Protein AF-A0A7S0VUU9-F1 (afdb_monomer_lite)

Foldseek 3Di:
DPDPVQVCCVVVVPFWDADLVPRWIAGPPVGDTDDDPVCVVVSCLSFPADDPVRLVCLVVDFDWAADPVRDIDTQLPDDDDDPDPCVVVSVVLSVQCVPSVSLSCLNHCVNCVPPPDPCSVVSSRVSSNSRPRD

Sequence (134 aa):
RGSAAYFYSLENHHMVFMKLETGRVYCIPDNYEVTDSSLADIKHNLNPTFKEEEVENLDLKVKYSRGIDGTEYIPGTVGLNNLKDTGYINVVVQALTCVADFRDFFILPENYSHFKSPLVQRFGELVRKMWNPT

Structure (mmCIF, N/CA/C/O backbone):
data_AF-A0A7S0VUU9-F1
#
_entry.id   AF-A0A7S0VUU9-F1
#
loop_
_atom_site.group_PDB
_atom_site.id
_atom_site.type_symbol
_atom_site.label_atom_id
_atom_site.label_alt_id
_atom_site.label_comp_id
_atom_site.label_asym_id
_atom_site.label_entity_id
_atom_site.label_seq_id
_atom_site.pdbx_PDB_ins_code
_atom_site.Cartn_x
_atom_site.Cartn_y
_atom_site.Cartn_z
_atom_site.occupancy
_atom_site.B_iso_or_equiv
_atom_site.auth_seq_id
_atom_site.auth_comp_id
_atom_site.auth_asym_id
_atom_site.auth_atom_id
_atom_site.pdbx_PDB_model_num
ATOM 1 N N . ARG A 1 1 ? 20.654 -5.587 -16.512 1.00 64.12 1 ARG A N 1
ATOM 2 C CA . ARG A 1 1 ? 20.701 -5.548 -17.996 1.00 64.12 1 ARG A CA 1
ATOM 3 C C . ARG A 1 1 ? 20.049 -6.821 -18.522 1.00 64.12 1 ARG A C 1
ATOM 5 O O . ARG A 1 1 ? 20.342 -7.870 -17.965 1.00 64.12 1 ARG A O 1
ATOM 12 N N . GLY A 1 2 ? 19.136 -6.720 -19.495 1.00 85.62 2 GLY A N 1
ATOM 13 C CA . GLY A 1 2 ? 18.393 -7.870 -20.044 1.00 85.62 2 GLY A CA 1
ATOM 14 C C . GLY A 1 2 ? 17.077 -8.233 -19.336 1.00 85.62 2 GLY A C 1
ATOM 15 O O . GLY A 1 2 ? 16.541 -9.308 -19.575 1.00 85.62 2 GLY A O 1
ATOM 16 N N . SER A 1 3 ? 16.552 -7.376 -18.453 1.00 91.56 3 SER A N 1
ATOM 17 C CA . SER A 1 3 ? 15.208 -7.556 -17.883 1.00 91.56 3 SER A CA 1
ATOM 18 C C . SER A 1 3 ? 14.128 -7.043 -18.842 1.00 91.56 3 SER A C 1
ATOM 20 O O . SER A 1 3 ? 14.411 -6.219 -19.710 1.00 91.56 3 SER A O 1
ATOM 22 N N . ALA A 1 4 ? 12.873 -7.454 -18.637 1.00 94.50 4 ALA A N 1
ATOM 23 C CA . ALA A 1 4 ? 11.739 -6.934 -19.407 1.00 94.50 4 ALA A CA 1
ATOM 24 C C . ALA A 1 4 ? 11.635 -5.397 -19.327 1.00 94.50 4 ALA A C 1
ATOM 26 O O . ALA A 1 4 ? 11.451 -4.745 -20.347 1.00 94.50 4 ALA A O 1
ATOM 27 N N . ALA A 1 5 ? 11.856 -4.811 -18.143 1.00 94.44 5 ALA A N 1
ATOM 28 C CA . ALA A 1 5 ? 11.873 -3.356 -17.962 1.00 94.44 5 ALA A CA 1
ATOM 29 C C . ALA A 1 5 ? 12.987 -2.663 -18.772 1.00 94.44 5 ALA A C 1
ATOM 31 O O . ALA A 1 5 ? 12.784 -1.567 -19.280 1.00 94.44 5 ALA A O 1
ATOM 32 N N . TYR A 1 6 ? 14.146 -3.313 -18.929 1.00 95.62 6 TYR A N 1
ATOM 33 C CA . TYR A 1 6 ? 15.262 -2.790 -19.722 1.00 95.62 6 TYR A CA 1
ATOM 34 C C . TYR A 1 6 ? 14.958 -2.783 -21.224 1.00 95.62 6 TYR A C 1
ATOM 36 O O . TYR A 1 6 ? 15.257 -1.809 -21.904 1.00 95.62 6 TYR A O 1
ATOM 44 N N . PHE A 1 7 ? 14.360 -3.851 -21.755 1.00 95.81 7 PHE A N 1
ATOM 45 C CA . PHE A 1 7 ? 13.942 -3.862 -23.161 1.00 95.81 7 PHE A CA 1
ATOM 46 C C . PHE A 1 7 ? 12.797 -2.875 -23.405 1.00 95.81 7 PHE A C 1
ATOM 48 O O . PHE A 1 7 ? 12.871 -2.071 -24.330 1.00 95.81 7 PHE A O 1
ATOM 55 N N . TYR A 1 8 ? 11.813 -2.837 -22.503 1.00 95.62 8 TYR A N 1
ATOM 56 C CA . TYR A 1 8 ? 10.704 -1.889 -22.571 1.00 95.62 8 TYR A CA 1
ATOM 57 C C . TYR A 1 8 ? 11.180 -0.429 -22.586 1.00 95.62 8 TYR A C 1
ATOM 59 O O . TYR A 1 8 ? 10.645 0.371 -23.352 1.00 95.62 8 TYR A O 1
ATOM 67 N N . SER A 1 9 ? 12.200 -0.079 -21.789 1.00 96.06 9 SER A N 1
ATOM 68 C CA . SER A 1 9 ? 12.748 1.283 -21.763 1.00 96.06 9 SER A CA 1
ATOM 69 C C . SER A 1 9 ? 13.414 1.680 -23.081 1.00 96.06 9 SER A C 1
ATOM 71 O O . SER A 1 9 ? 13.313 2.833 -23.492 1.00 96.06 9 SER A O 1
ATOM 73 N N . LEU A 1 10 ? 14.089 0.734 -23.745 1.00 94.69 10 LEU A N 1
ATOM 74 C CA . LEU A 1 10 ? 14.722 0.958 -25.047 1.00 94.69 10 LEU A CA 1
ATOM 75 C C . LEU A 1 10 ? 13.689 1.110 -26.168 1.00 94.69 10 LEU A C 1
ATOM 77 O O . LEU A 1 10 ? 13.873 1.946 -27.045 1.00 94.69 10 LEU A O 1
ATOM 81 N N . GLU A 1 11 ? 12.616 0.322 -26.127 1.00 96.38 11 GLU A N 1
ATOM 82 C CA . GLU A 1 11 ? 11.578 0.304 -27.164 1.00 96.38 11 GLU A CA 1
ATOM 83 C C . GLU A 1 11 ? 10.586 1.468 -27.045 1.00 96.38 11 GLU A C 1
ATOM 85 O O . GLU A 1 11 ? 10.181 2.036 -28.053 1.00 96.38 11 GLU A O 1
ATOM 90 N N . ASN A 1 12 ? 10.188 1.825 -25.819 1.00 96.25 12 ASN A N 1
ATOM 91 C CA . ASN A 1 12 ? 9.091 2.769 -25.567 1.00 96.25 12 ASN A CA 1
ATOM 92 C C . ASN A 1 12 ? 9.568 4.123 -25.033 1.00 96.25 12 ASN A C 1
ATOM 94 O O . ASN A 1 12 ? 8.750 4.994 -24.753 1.00 96.25 12 ASN A O 1
ATOM 98 N N . HIS A 1 13 ? 10.877 4.302 -24.834 1.00 94.56 13 HIS A N 1
ATOM 99 C CA . HIS A 1 13 ? 11.464 5.517 -24.255 1.00 94.56 13 HIS A CA 1
ATOM 100 C C . HIS A 1 13 ? 10.885 5.911 -22.881 1.00 94.56 13 HIS A C 1
ATOM 102 O O . HIS A 1 13 ? 10.977 7.062 -22.459 1.00 94.56 13 HIS A O 1
ATOM 108 N N . HIS A 1 14 ? 10.319 4.952 -22.145 1.00 96.31 14 HIS A N 1
ATOM 109 C CA . HIS A 1 14 ? 9.934 5.124 -20.747 1.00 96.31 14 HIS A CA 1
ATOM 110 C C . HIS A 1 14 ? 11.135 4.765 -19.879 1.00 96.31 14 HIS A C 1
ATOM 112 O O . HIS A 1 14 ? 11.515 3.599 -19.820 1.00 96.31 14 HIS A O 1
ATOM 118 N N . MET A 1 15 ? 11.753 5.758 -19.242 1.00 95.56 15 MET A N 1
ATOM 119 C CA . MET A 1 15 ? 13.078 5.580 -18.634 1.00 95.56 15 MET A CA 1
ATOM 120 C C . MET A 1 15 ? 13.062 5.481 -17.107 1.00 95.56 15 MET A C 1
ATOM 122 O O . MET A 1 15 ? 14.036 5.028 -16.521 1.00 95.56 15 MET A O 1
ATOM 126 N N . VAL A 1 16 ? 11.976 5.872 -16.440 1.00 96.31 16 VAL A N 1
ATOM 127 C CA . VAL A 1 16 ? 11.902 5.911 -14.972 1.00 96.31 16 VAL A CA 1
ATOM 128 C C . VAL A 1 16 ? 11.021 4.775 -14.466 1.00 96.31 16 VAL A C 1
ATOM 130 O O . VAL A 1 16 ? 9.849 4.686 -14.822 1.00 96.31 16 VAL A O 1
ATOM 133 N N . PHE A 1 17 ? 11.578 3.912 -13.616 1.00 96.81 17 PHE A N 1
ATOM 134 C CA . PHE A 1 17 ? 10.890 2.740 -13.074 1.00 96.81 17 PHE A CA 1
ATOM 135 C C . PHE A 1 17 ? 10.998 2.694 -11.559 1.00 96.81 17 PHE A C 1
ATOM 137 O O . PHE A 1 17 ? 12.051 2.982 -10.998 1.00 96.81 17 PHE A O 1
ATOM 144 N N . MET A 1 18 ? 9.935 2.251 -10.891 1.00 96.38 18 MET A N 1
ATOM 145 C CA . MET A 1 18 ? 9.942 1.995 -9.454 1.00 96.38 18 MET A CA 1
ATOM 146 C C . MET A 1 18 ? 10.023 0.492 -9.183 1.00 96.38 18 MET A C 1
ATOM 148 O O . MET A 1 18 ? 9.219 -0.290 -9.687 1.00 96.38 18 MET A O 1
ATOM 152 N N . LYS A 1 19 ? 10.984 0.085 -8.355 1.00 95.19 19 LYS A N 1
ATOM 153 C CA . LYS A 1 19 ? 11.074 -1.276 -7.830 1.00 95.19 19 LYS A CA 1
ATOM 154 C C . LYS A 1 19 ? 10.015 -1.463 -6.746 1.00 95.19 19 LYS A C 1
ATOM 156 O O . LYS A 1 19 ? 10.132 -0.873 -5.674 1.00 95.19 19 LYS A O 1
ATOM 161 N N . LEU A 1 20 ? 9.003 -2.283 -7.020 1.00 94.38 20 LEU A N 1
ATOM 162 C CA . LEU A 1 20 ? 7.807 -2.404 -6.180 1.00 94.38 20 LEU A CA 1
ATOM 163 C C . LEU A 1 20 ? 8.094 -2.951 -4.776 1.00 94.38 20 LEU A C 1
ATOM 165 O O . LEU A 1 20 ? 7.402 -2.583 -3.836 1.00 94.38 20 LEU A O 1
ATOM 169 N N . GLU A 1 21 ? 9.122 -3.786 -4.604 1.00 91.69 21 GLU A N 1
ATOM 170 C CA . GLU A 1 21 ? 9.451 -4.346 -3.287 1.00 91.69 21 GLU A CA 1
ATOM 171 C C . GLU A 1 21 ? 10.097 -3.320 -2.352 1.00 91.69 21 GLU A C 1
ATOM 173 O O . GLU A 1 21 ? 9.997 -3.447 -1.137 1.00 91.69 21 GLU A O 1
ATOM 178 N N . THR A 1 22 ? 10.806 -2.330 -2.902 1.00 93.12 22 THR A N 1
ATOM 179 C CA . THR A 1 22 ? 11.604 -1.384 -2.103 1.00 93.12 22 THR A CA 1
ATOM 180 C C . THR A 1 22 ? 11.172 0.070 -2.260 1.00 93.12 22 THR A C 1
ATOM 182 O O . THR A 1 22 ? 11.739 0.931 -1.596 1.00 93.12 22 THR A O 1
ATOM 185 N N . GLY A 1 23 ? 10.267 0.379 -3.194 1.00 94.69 23 GLY A N 1
ATOM 186 C CA . GLY A 1 23 ? 9.893 1.747 -3.573 1.00 94.69 23 GLY A CA 1
ATOM 187 C C . GLY A 1 23 ? 11.041 2.581 -4.160 1.00 94.69 23 GLY A C 1
ATOM 188 O O . GLY A 1 23 ? 10.922 3.798 -4.295 1.00 94.69 23 GLY A O 1
ATOM 189 N N . ARG A 1 24 ? 12.179 1.957 -4.496 1.00 96.00 24 ARG A N 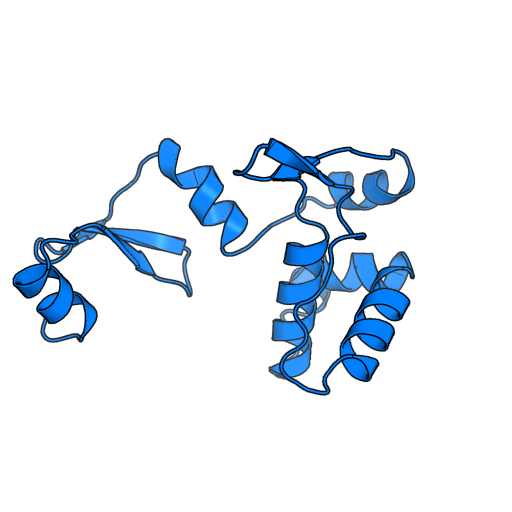1
ATOM 190 C CA . ARG A 1 24 ? 13.346 2.665 -5.048 1.00 96.00 24 ARG A CA 1
ATOM 191 C C . ARG A 1 24 ? 13.131 2.919 -6.526 1.00 96.00 24 ARG A C 1
ATOM 193 O O . ARG A 1 24 ? 12.640 2.041 -7.234 1.00 96.00 24 ARG A O 1
ATOM 200 N N . VAL A 1 25 ? 13.499 4.108 -6.979 1.00 97.50 25 VAL A N 1
ATOM 201 C CA . VAL A 1 25 ? 13.268 4.542 -8.355 1.00 97.50 25 VAL A CA 1
ATOM 202 C C . VAL A 1 25 ? 14.584 4.510 -9.108 1.00 97.50 25 VAL A C 1
ATOM 204 O O . VAL A 1 25 ? 15.609 4.923 -8.581 1.00 97.50 25 VAL A O 1
ATOM 207 N N . TYR A 1 26 ? 14.564 3.996 -10.329 1.00 96.81 26 TYR A N 1
ATOM 208 C CA . TYR A 1 26 ? 15.739 3.819 -11.164 1.00 96.81 26 TYR A CA 1
ATOM 209 C C . TYR A 1 26 ? 15.492 4.399 -12.548 1.00 96.81 26 TYR A C 1
ATOM 211 O O . TYR A 1 26 ? 14.420 4.208 -13.124 1.00 96.81 26 TYR A O 1
ATOM 219 N N . CYS A 1 27 ? 16.514 5.055 -13.089 1.00 96.81 27 CYS A N 1
ATOM 220 C CA . CYS A 1 27 ? 16.575 5.367 -14.505 1.00 96.81 27 CYS A CA 1
ATOM 221 C C . CYS A 1 27 ? 17.156 4.157 -15.251 1.00 96.81 27 CYS A C 1
ATOM 223 O O . CYS A 1 27 ? 18.232 3.663 -14.910 1.00 96.81 27 CYS A O 1
ATOM 225 N N . ILE A 1 28 ? 16.435 3.644 -16.241 1.00 95.44 28 ILE A N 1
ATOM 226 C CA . ILE A 1 28 ? 16.789 2.494 -17.079 1.00 95.44 28 ILE A CA 1
ATOM 227 C C . ILE A 1 28 ? 16.680 2.976 -18.538 1.00 95.44 28 ILE A C 1
ATOM 229 O O . ILE A 1 28 ? 15.674 3.596 -18.873 1.00 95.44 28 ILE A O 1
ATOM 233 N N . PRO A 1 29 ? 17.679 2.745 -19.416 1.00 93.75 29 PRO A N 1
ATOM 234 C CA . PRO A 1 29 ? 18.768 1.764 -19.328 1.00 93.75 29 PRO A CA 1
ATOM 235 C C . PRO A 1 29 ? 20.032 2.218 -18.580 1.00 93.75 29 PRO A C 1
ATOM 237 O O . PRO A 1 29 ? 20.913 1.382 -18.356 1.00 93.75 29 PRO A O 1
ATOM 240 N N . ASP A 1 30 ? 20.113 3.488 -18.179 1.00 93.81 30 ASP A N 1
ATOM 241 C CA . ASP A 1 30 ? 21.325 4.108 -17.614 1.00 93.81 30 ASP A CA 1
ATOM 242 C C . ASP A 1 30 ? 21.739 3.531 -16.251 1.00 93.81 30 ASP A C 1
ATOM 244 O O . ASP A 1 30 ? 22.902 3.602 -15.859 1.00 93.81 30 ASP A O 1
ATOM 248 N N . ASN A 1 31 ? 20.806 2.861 -15.571 1.00 92.44 31 ASN A N 1
ATOM 249 C CA . ASN A 1 31 ? 21.022 2.037 -14.388 1.00 92.44 31 ASN A CA 1
ATOM 250 C C . ASN A 1 31 ? 21.578 2.819 -13.183 1.00 92.44 31 ASN A C 1
ATOM 252 O O . ASN A 1 31 ? 22.499 2.354 -12.507 1.00 92.44 31 ASN A O 1
ATOM 256 N N . TYR A 1 32 ? 20.981 3.979 -12.893 1.00 95.62 32 TYR A N 1
ATOM 257 C CA . TYR A 1 32 ? 21.235 4.754 -11.674 1.00 95.62 32 TYR A CA 1
ATOM 258 C C . TYR A 1 32 ? 19.955 4.960 -10.854 1.00 95.62 32 TYR A C 1
ATOM 260 O O . TYR A 1 32 ? 18.847 4.948 -11.393 1.00 95.62 32 TYR A O 1
ATOM 268 N N . GLU A 1 33 ? 20.105 5.112 -9.537 1.00 97.19 33 GLU A N 1
ATOM 269 C CA . GLU A 1 33 ? 18.994 5.382 -8.617 1.00 97.19 33 GLU A CA 1
ATOM 270 C C . GLU A 1 33 ? 18.607 6.866 -8.666 1.00 97.19 33 GLU A C 1
ATOM 272 O O . GLU A 1 33 ? 19.468 7.744 -8.623 1.00 97.19 33 GLU A O 1
ATOM 277 N N . VAL A 1 34 ? 17.307 7.140 -8.760 1.00 97.06 34 VAL A N 1
ATOM 278 C CA . VAL A 1 34 ? 16.733 8.486 -8.735 1.00 97.06 34 VAL A CA 1
ATOM 279 C C . VAL A 1 34 ? 16.254 8.783 -7.318 1.00 97.06 34 VAL A C 1
ATOM 281 O O . VAL A 1 34 ? 15.303 8.173 -6.819 1.00 97.06 34 VAL A O 1
ATOM 284 N N . THR A 1 35 ? 16.899 9.758 -6.686 1.00 95.62 35 THR A N 1
ATOM 285 C CA . THR A 1 35 ? 16.534 10.244 -5.355 1.00 95.62 35 THR A CA 1
ATOM 286 C C . THR A 1 35 ? 15.961 11.645 -5.485 1.00 95.62 35 THR A C 1
ATOM 288 O O . THR A 1 35 ? 16.707 12.607 -5.628 1.00 95.62 35 THR A O 1
ATOM 291 N N . ASP A 1 36 ? 14.635 11.747 -5.440 1.00 94.62 36 ASP A N 1
ATOM 292 C CA . ASP A 1 36 ? 13.910 13.012 -5.554 1.00 94.62 36 ASP A CA 1
ATOM 293 C C . ASP A 1 36 ? 12.715 13.026 -4.586 1.00 94.62 36 ASP A C 1
ATOM 295 O O . ASP A 1 36 ? 12.058 11.995 -4.385 1.00 94.62 36 ASP A O 1
ATOM 299 N N . SER A 1 37 ? 12.463 14.174 -3.952 1.00 94.50 37 SER A N 1
ATOM 300 C CA . SER A 1 37 ? 11.356 14.365 -3.008 1.00 94.50 37 SER A CA 1
ATOM 301 C C . SER A 1 37 ? 9.997 14.436 -3.701 1.00 94.50 37 SER A C 1
ATOM 303 O O . SER A 1 37 ? 8.997 14.067 -3.092 1.00 94.50 37 SER A O 1
ATOM 305 N N . SER A 1 38 ? 9.952 14.823 -4.977 1.00 94.12 38 SER A N 1
ATOM 306 C CA . SER A 1 38 ? 8.731 14.823 -5.794 1.00 94.12 38 SER A CA 1
ATOM 307 C C . SER A 1 38 ? 8.158 13.427 -6.043 1.00 94.12 38 SER A C 1
ATOM 309 O O . SER A 1 38 ? 7.025 13.314 -6.479 1.00 94.12 38 SER A O 1
ATOM 311 N N . LEU A 1 39 ? 8.921 12.366 -5.757 1.00 94.75 39 LEU A N 1
ATOM 312 C CA . LEU A 1 39 ? 8.480 10.971 -5.873 1.00 94.75 39 LEU A CA 1
ATOM 313 C C . LEU A 1 39 ? 7.923 10.417 -4.551 1.00 94.75 39 LEU A C 1
ATOM 315 O O . LEU A 1 39 ? 7.613 9.225 -4.467 1.00 94.75 39 LEU A O 1
ATOM 319 N N . ALA A 1 40 ? 7.894 11.225 -3.486 1.00 93.12 40 ALA A N 1
ATOM 320 C CA . ALA A 1 40 ? 7.516 10.774 -2.149 1.00 93.12 40 ALA A CA 1
ATOM 321 C C . ALA A 1 40 ? 6.050 10.324 -2.073 1.00 93.12 40 ALA A C 1
ATOM 323 O O . ALA A 1 40 ? 5.762 9.315 -1.435 1.00 93.12 40 ALA A O 1
ATOM 324 N N . ASP A 1 41 ? 5.152 11.019 -2.763 1.00 92.00 41 ASP A N 1
ATOM 325 C CA . ASP A 1 41 ? 3.731 10.685 -2.882 1.00 92.00 41 ASP A CA 1
ATOM 326 C C . ASP A 1 41 ? 3.514 9.351 -3.616 1.00 92.00 41 ASP A C 1
ATOM 328 O O . ASP A 1 41 ? 2.790 8.489 -3.126 1.00 92.00 41 ASP A O 1
ATOM 332 N N . ILE A 1 42 ? 4.217 9.110 -4.727 1.00 93.62 42 ILE A N 1
ATOM 333 C CA . ILE A 1 42 ? 4.156 7.843 -5.473 1.00 93.62 42 ILE A CA 1
ATOM 334 C C . ILE A 1 42 ? 4.665 6.687 -4.600 1.00 93.62 42 ILE A C 1
ATOM 336 O O . ILE A 1 42 ? 4.065 5.611 -4.571 1.00 93.62 42 ILE A O 1
ATOM 340 N N . LYS A 1 43 ? 5.759 6.903 -3.856 1.00 94.19 43 LYS A N 1
ATOM 341 C CA . LYS A 1 43 ? 6.306 5.909 -2.917 1.00 94.19 43 LYS A CA 1
ATOM 342 C C . LYS A 1 43 ? 5.331 5.609 -1.782 1.00 94.19 43 LYS A C 1
ATOM 344 O O . LYS A 1 43 ? 5.152 4.443 -1.434 1.00 94.19 43 LYS A O 1
ATOM 349 N N . HIS A 1 44 ? 4.699 6.642 -1.231 1.00 93.75 44 HIS A N 1
ATOM 350 C CA . HIS A 1 44 ? 3.696 6.490 -0.185 1.00 93.75 44 HIS A CA 1
ATOM 351 C C . HIS A 1 44 ? 2.461 5.748 -0.709 1.00 93.75 44 HIS A C 1
ATOM 353 O O . HIS A 1 44 ? 2.022 4.794 -0.084 1.00 93.75 44 HIS A O 1
ATOM 359 N N . ASN A 1 45 ? 1.977 6.072 -1.909 1.00 93.69 45 ASN A N 1
ATOM 360 C CA . ASN A 1 45 ? 0.851 5.376 -2.539 1.00 93.69 45 ASN A CA 1
ATOM 361 C C . ASN A 1 45 ? 1.150 3.907 -2.872 1.00 93.69 45 ASN A C 1
ATOM 363 O O . ASN A 1 45 ? 0.257 3.057 -2.813 1.00 93.69 45 ASN A O 1
ATOM 367 N N . LEU A 1 46 ? 2.404 3.573 -3.197 1.00 94.88 46 LEU A N 1
ATOM 368 C CA . LEU A 1 46 ? 2.820 2.184 -3.389 1.00 94.88 46 LEU A CA 1
ATOM 369 C C . LEU A 1 46 ? 2.676 1.373 -2.092 1.00 94.88 46 LEU A C 1
ATOM 371 O O . LEU A 1 46 ? 2.142 0.258 -2.120 1.00 94.88 46 LEU A O 1
ATOM 375 N N . ASN A 1 47 ? 3.156 1.925 -0.976 1.00 94.94 47 ASN A N 1
ATOM 376 C CA . ASN A 1 47 ? 3.172 1.267 0.326 1.00 94.94 47 ASN A CA 1
ATOM 377 C C . ASN A 1 47 ? 2.902 2.279 1.455 1.00 94.94 47 ASN A C 1
ATOM 379 O O . ASN A 1 47 ? 3.862 2.756 2.068 1.00 94.94 47 ASN A O 1
ATOM 383 N N . PRO A 1 48 ? 1.624 2.587 1.752 1.00 96.00 48 PRO A N 1
ATOM 384 C CA . PRO A 1 48 ? 1.281 3.560 2.781 1.00 96.00 48 PRO A CA 1
ATOM 385 C C . PRO A 1 48 ? 1.784 3.109 4.152 1.00 96.00 48 PRO A C 1
ATOM 387 O O . PRO A 1 48 ? 1.693 1.930 4.511 1.00 96.00 48 PRO A O 1
ATOM 390 N N . THR A 1 49 ? 2.330 4.049 4.912 1.00 94.62 49 THR A N 1
ATOM 391 C CA . THR A 1 49 ? 2.875 3.8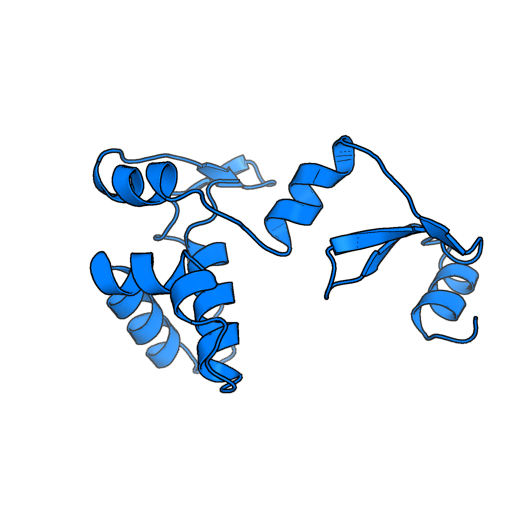30 6.257 1.00 94.62 49 THR A CA 1
ATOM 392 C C . THR A 1 49 ? 2.254 4.825 7.214 1.00 94.62 49 THR A C 1
ATOM 394 O O . THR A 1 49 ? 2.113 5.992 6.856 1.00 94.62 49 THR A O 1
ATOM 397 N N . PHE A 1 50 ? 1.957 4.372 8.425 1.00 95.31 50 PHE A N 1
ATOM 398 C CA . PHE A 1 50 ? 1.316 5.163 9.466 1.00 95.31 50 PHE A CA 1
ATOM 399 C C . PHE A 1 50 ? 2.190 5.133 10.714 1.00 95.31 50 PHE A C 1
ATOM 401 O O . PHE A 1 50 ? 2.826 4.119 11.003 1.00 95.31 50 PHE A O 1
ATOM 408 N N . LYS A 1 51 ? 2.229 6.239 11.447 1.00 95.44 51 LYS A N 1
ATOM 409 C CA . LYS A 1 51 ? 2.788 6.293 12.801 1.00 95.44 51 LYS A CA 1
ATOM 410 C C . LYS A 1 51 ? 1.735 5.843 13.806 1.00 95.44 51 LYS A C 1
ATOM 412 O O . LYS A 1 51 ? 0.555 6.085 13.585 1.00 95.44 51 LYS A O 1
ATOM 417 N N . GLU A 1 52 ? 2.157 5.286 14.937 1.00 94.81 52 GLU A N 1
ATOM 418 C CA . GLU A 1 52 ? 1.245 4.888 16.025 1.00 94.81 52 GLU A CA 1
ATOM 419 C C . GLU A 1 52 ? 0.310 6.038 16.439 1.00 94.81 52 GLU A C 1
ATOM 421 O O . GLU A 1 52 ? -0.903 5.861 16.483 1.00 94.81 52 GLU A O 1
ATOM 426 N N . GLU A 1 53 ? 0.850 7.252 16.583 1.00 93.94 53 GLU A N 1
ATOM 427 C CA . GLU A 1 53 ? 0.062 8.460 16.867 1.00 93.94 53 GLU A CA 1
ATOM 428 C C . GLU A 1 53 ? -1.001 8.751 15.790 1.00 93.94 53 GLU A C 1
ATOM 430 O O . GLU A 1 53 ? -2.085 9.240 16.096 1.00 93.94 53 GLU A O 1
ATOM 435 N N . GLU A 1 54 ? -0.717 8.481 14.511 1.00 93.25 54 GLU A N 1
ATOM 436 C CA . GLU A 1 54 ? -1.694 8.676 13.432 1.00 93.25 54 GLU A CA 1
ATOM 437 C C . GLU A 1 54 ? -2.823 7.650 13.527 1.00 93.25 54 GLU A C 1
ATOM 439 O O . GLU A 1 54 ? -3.975 8.013 13.293 1.00 93.25 54 GLU A O 1
ATOM 444 N N . VAL A 1 55 ? -2.499 6.410 13.915 1.00 94.62 55 VAL A N 1
ATOM 445 C CA . VAL A 1 55 ? -3.459 5.313 14.105 1.00 94.62 55 VAL A CA 1
ATOM 446 C C . VAL A 1 55 ? -4.424 5.617 15.249 1.00 94.62 55 VAL A C 1
ATOM 448 O O . VAL A 1 55 ? -5.634 5.558 15.052 1.00 94.62 55 VAL A O 1
ATOM 451 N N . GLU A 1 56 ? -3.914 6.062 16.400 1.00 91.81 56 GLU A N 1
ATOM 452 C CA . GLU A 1 56 ? -4.735 6.450 17.562 1.00 91.81 56 GLU A CA 1
ATOM 453 C C . GLU A 1 56 ? -5.737 7.574 17.246 1.00 91.81 56 GLU A C 1
ATOM 455 O O . GLU A 1 56 ? -6.788 7.696 17.876 1.00 91.81 56 GLU A O 1
ATOM 460 N N . ASN A 1 57 ? -5.422 8.409 16.254 1.00 91.88 57 ASN A N 1
ATOM 461 C CA . ASN A 1 57 ? -6.258 9.532 15.850 1.00 91.88 57 ASN A CA 1
ATOM 462 C C . ASN A 1 57 ? -7.262 9.200 14.731 1.00 91.88 57 ASN A C 1
ATOM 464 O O . ASN A 1 57 ? -8.077 10.070 14.403 1.00 91.88 57 ASN A O 1
ATOM 468 N N . LEU A 1 58 ? -7.242 7.989 14.154 1.00 91.50 58 LEU A N 1
ATOM 469 C CA . LEU A 1 58 ? -8.096 7.620 13.012 1.00 91.50 58 LEU A CA 1
ATOM 470 C C . LEU A 1 58 ? -9.592 7.726 13.325 1.00 91.50 58 LEU A C 1
ATOM 472 O O . LEU A 1 58 ? -10.357 8.203 12.490 1.00 91.50 58 LEU A O 1
ATOM 476 N N . ASP A 1 59 ? -10.002 7.332 14.532 1.00 89.12 59 ASP A N 1
ATOM 477 C CA . ASP A 1 59 ? -11.414 7.349 14.945 1.00 89.12 59 ASP A CA 1
ATOM 478 C C . ASP A 1 59 ? -11.854 8.678 15.566 1.00 89.12 59 ASP A C 1
ATOM 480 O O . ASP A 1 59 ? -13.046 8.933 15.740 1.00 89.12 59 ASP A O 1
ATOM 484 N N . LEU A 1 60 ? -10.902 9.550 15.906 1.00 88.06 60 LEU A N 1
ATOM 485 C CA . LEU A 1 60 ? -11.193 10.793 16.616 1.00 88.06 60 LEU A CA 1
ATOM 486 C C . LEU A 1 60 ? -11.651 11.913 15.681 1.00 88.06 60 LEU A C 1
ATOM 488 O O . LEU A 1 60 ? -12.338 12.841 16.115 1.00 88.06 60 LEU A O 1
ATOM 492 N N . LYS A 1 61 ? -11.243 11.876 14.408 1.00 82.38 61 LYS A N 1
ATOM 493 C CA . LYS A 1 61 ? -11.512 12.946 13.442 1.00 82.38 61 LYS A CA 1
ATOM 494 C C . LYS A 1 61 ? -11.857 12.374 12.079 1.00 82.38 61 LYS A C 1
ATOM 496 O O . LYS A 1 61 ? -11.051 11.688 11.461 1.00 82.38 61 LYS A O 1
ATOM 501 N N . VAL A 1 62 ? -13.013 12.772 11.551 1.00 84.19 62 VAL A N 1
ATOM 502 C CA . VAL A 1 62 ? -13.335 12.530 10.142 1.00 84.19 62 VAL A CA 1
ATOM 503 C C . VAL A 1 62 ? -12.404 13.385 9.285 1.00 84.19 62 VAL A C 1
ATOM 505 O O . VAL A 1 62 ? -12.488 14.615 9.297 1.00 84.19 62 VAL A O 1
ATOM 508 N N . LYS A 1 63 ? -11.504 12.730 8.552 1.00 86.75 63 LYS A N 1
ATOM 509 C CA . LYS A 1 63 ? -10.605 13.374 7.597 1.00 86.75 63 LYS A CA 1
ATOM 510 C C . LYS A 1 63 ? -11.144 13.163 6.188 1.00 86.75 63 LYS A C 1
ATOM 512 O O . LYS A 1 63 ? -11.284 12.028 5.744 1.00 86.75 63 LYS A O 1
ATOM 517 N N . TYR A 1 64 ? -11.422 14.259 5.492 1.00 91.31 64 TYR A N 1
ATOM 518 C CA . TYR A 1 64 ? -11.668 14.219 4.056 1.00 91.31 64 TYR A CA 1
ATOM 519 C C . TYR A 1 64 ? -10.327 14.253 3.328 1.00 91.31 64 TYR A C 1
ATOM 521 O O . TYR A 1 64 ? -9.470 15.092 3.618 1.00 91.31 64 TYR A O 1
ATOM 529 N N . SER A 1 65 ? -10.169 13.328 2.396 1.00 91.69 65 SER A N 1
ATOM 530 C CA . SER A 1 65 ? -9.035 13.211 1.491 1.00 91.69 65 SER A CA 1
ATOM 531 C C . SER A 1 65 ? -9.507 13.430 0.061 1.00 91.69 65 SER A C 1
ATOM 533 O O . SER A 1 65 ? -10.704 13.377 -0.227 1.00 91.69 65 SER A O 1
ATOM 535 N N . ARG A 1 66 ? -8.574 13.734 -0.839 1.00 92.75 66 ARG A N 1
ATOM 536 C CA . ARG A 1 66 ? -8.892 14.068 -2.225 1.00 92.75 66 ARG A CA 1
ATOM 537 C C . ARG A 1 66 ? -8.049 13.221 -3.161 1.00 92.75 66 ARG A C 1
ATOM 539 O O . ARG A 1 66 ? -6.830 13.242 -3.058 1.00 92.75 66 ARG A O 1
ATOM 546 N N . GLY A 1 67 ? -8.708 12.493 -4.056 1.00 88.44 67 GLY A N 1
ATOM 547 C CA . GLY A 1 67 ? -8.047 11.722 -5.100 1.00 88.44 67 GLY A CA 1
ATOM 548 C C . GLY A 1 67 ? -7.378 12.620 -6.142 1.00 88.44 67 GLY A C 1
ATOM 549 O O . GLY A 1 67 ? -7.617 13.828 -6.206 1.00 88.44 67 GLY A O 1
ATOM 550 N N . ILE A 1 68 ? -6.561 12.013 -7.005 1.00 86.44 68 ILE A N 1
ATOM 551 C CA . ILE A 1 68 ? -5.850 12.708 -8.096 1.00 86.44 68 ILE A CA 1
ATOM 552 C C . ILE A 1 68 ? -6.831 13.380 -9.074 1.00 86.44 68 ILE A C 1
ATOM 554 O O . ILE A 1 68 ? -6.529 14.418 -9.657 1.00 86.44 68 ILE A O 1
ATOM 558 N N . ASP A 1 69 ? -8.020 12.804 -9.236 1.00 88.00 69 ASP A N 1
ATOM 559 C CA . ASP A 1 69 ? -9.117 13.325 -10.056 1.00 88.00 69 ASP A CA 1
ATOM 560 C C . ASP A 1 69 ? -9.896 14.475 -9.387 1.00 88.00 69 ASP A C 1
ATOM 562 O O . ASP A 1 69 ? -10.801 15.046 -9.993 1.00 88.00 69 ASP A O 1
ATOM 566 N N . GLY A 1 70 ? -9.548 14.829 -8.147 1.00 89.12 70 GLY A N 1
ATOM 567 C CA . GLY A 1 70 ? -10.235 15.836 -7.349 1.00 89.12 70 GLY A CA 1
ATOM 568 C C . GLY A 1 70 ? -11.426 15.305 -6.552 1.00 89.12 70 GLY A C 1
ATOM 569 O O . GLY A 1 70 ? -12.024 16.081 -5.805 1.00 89.12 70 GLY A O 1
ATOM 570 N N . THR A 1 71 ? -11.760 14.015 -6.662 1.00 90.75 71 THR A N 1
ATOM 571 C CA . THR A 1 71 ? -12.883 13.414 -5.938 1.00 90.75 71 THR A CA 1
ATOM 572 C C . THR A 1 71 ? -12.578 13.358 -4.445 1.00 90.75 71 THR A C 1
ATOM 574 O O . THR A 1 71 ? -11.531 12.864 -4.024 1.00 90.75 71 THR A O 1
ATOM 577 N N . GLU A 1 72 ? -13.499 13.861 -3.627 1.00 93.56 72 GLU A N 1
ATOM 578 C CA . GLU A 1 72 ? -13.386 13.788 -2.172 1.00 93.56 72 GLU A CA 1
ATOM 579 C C . GLU A 1 72 ? -13.832 12.415 -1.667 1.00 93.56 72 GLU A C 1
ATOM 581 O O . GLU A 1 72 ? -14.846 11.870 -2.104 1.00 93.56 72 GLU A O 1
ATOM 586 N N . TYR A 1 73 ? -13.074 11.854 -0.730 1.00 93.12 73 TYR A N 1
ATOM 587 C CA . TYR A 1 73 ? -13.372 10.578 -0.093 1.00 93.12 73 TYR A CA 1
ATOM 588 C C . TYR A 1 73 ? -12.976 10.606 1.383 1.00 93.12 73 TYR A C 1
ATOM 590 O O . TYR A 1 73 ? -12.183 11.440 1.819 1.00 93.12 73 TYR A O 1
ATOM 598 N N . ILE A 1 74 ? -13.527 9.678 2.162 1.00 93.31 74 ILE A N 1
ATOM 599 C CA . ILE A 1 74 ? -13.111 9.455 3.548 1.00 93.31 74 ILE A CA 1
ATOM 600 C C . ILE A 1 74 ? -12.273 8.167 3.561 1.00 93.31 74 ILE A C 1
ATOM 602 O O . ILE A 1 74 ? -12.778 7.123 3.124 1.00 93.31 74 ILE A O 1
ATOM 606 N N . PRO A 1 75 ? -11.006 8.200 4.014 1.00 93.62 75 PRO A N 1
ATOM 607 C CA . PRO A 1 75 ? -10.186 6.999 4.142 1.00 93.62 75 PRO A CA 1
ATOM 608 C C . PRO A 1 75 ? -10.905 5.918 4.954 1.00 93.62 75 PRO A C 1
ATOM 610 O O . PRO A 1 75 ? -11.630 6.213 5.900 1.00 93.62 75 PRO A O 1
ATOM 613 N N . GLY A 1 76 ? -10.765 4.664 4.535 1.00 92.31 76 GLY A N 1
ATOM 614 C CA . GLY A 1 76 ? -11.513 3.537 5.091 1.00 92.31 76 GLY A CA 1
ATOM 615 C C . GLY A 1 76 ? -12.912 3.342 4.495 1.00 92.31 76 GLY A C 1
ATOM 616 O O . GLY A 1 76 ? -13.456 2.252 4.609 1.00 92.31 76 GLY A O 1
ATOM 617 N N . THR A 1 77 ? -13.471 4.334 3.788 1.00 91.25 77 THR A N 1
ATOM 618 C CA . THR A 1 77 ? -14.791 4.244 3.116 1.00 91.25 77 THR A CA 1
ATOM 619 C C . THR A 1 77 ? -14.688 4.234 1.587 1.00 91.25 77 THR A C 1
ATOM 621 O O . THR A 1 77 ? -15.597 4.639 0.864 1.00 91.25 77 THR A O 1
ATOM 624 N N . VAL A 1 78 ? -13.552 3.770 1.068 1.00 91.62 78 VAL A N 1
ATOM 625 C CA . VAL A 1 78 ? -13.291 3.691 -0.372 1.00 91.62 78 VAL A CA 1
ATOM 626 C C . VAL A 1 78 ? -13.864 2.409 -0.973 1.00 91.62 78 VAL A C 1
ATOM 628 O O . VAL A 1 78 ? -13.804 1.339 -0.367 1.00 91.62 78 VAL A O 1
ATOM 631 N N . GLY A 1 79 ? -14.415 2.502 -2.184 1.00 92.25 79 GLY A N 1
ATOM 632 C CA . GLY A 1 79 ? -14.939 1.344 -2.906 1.00 92.25 79 GLY A CA 1
ATOM 633 C C . GLY A 1 79 ? -13.836 0.351 -3.284 1.00 92.25 79 GLY A C 1
ATOM 634 O O . GLY A 1 79 ? -12.756 0.741 -3.724 1.00 92.25 79 GLY A O 1
ATOM 635 N N . LEU A 1 80 ? -14.120 -0.946 -3.150 1.00 95.62 80 LEU A N 1
ATOM 636 C CA . LEU A 1 80 ? -13.246 -2.009 -3.644 1.00 95.62 80 LEU A CA 1
ATOM 637 C C . LEU A 1 80 ? -13.727 -2.482 -5.013 1.00 95.62 80 LEU A C 1
ATOM 639 O O . LEU A 1 80 ? -14.917 -2.745 -5.207 1.00 95.62 80 LEU A O 1
ATOM 643 N N . ASN A 1 81 ? -12.790 -2.639 -5.947 1.00 95.44 81 ASN A N 1
ATOM 644 C CA . ASN A 1 81 ? -13.097 -3.137 -7.283 1.00 95.44 81 ASN A CA 1
ATOM 645 C C . ASN A 1 81 ? -13.711 -4.539 -7.208 1.00 95.44 81 ASN A C 1
ATOM 647 O O . ASN A 1 81 ? -13.224 -5.416 -6.491 1.00 95.44 81 ASN A O 1
ATOM 651 N N . ASN A 1 82 ? -14.782 -4.760 -7.966 1.00 94.75 82 ASN A N 1
ATOM 652 C CA . ASN A 1 82 ? -15.372 -6.081 -8.114 1.00 94.75 82 ASN A CA 1
ATOM 653 C C . ASN A 1 82 ? -14.700 -6.811 -9.286 1.00 94.75 82 ASN A C 1
ATOM 655 O O . ASN A 1 82 ? -14.872 -6.434 -10.446 1.00 94.75 82 ASN A O 1
ATOM 659 N N . LEU A 1 83 ? -13.938 -7.865 -8.996 1.00 94.00 83 LEU A N 1
ATOM 660 C CA . LEU A 1 83 ? -13.206 -8.652 -9.991 1.00 94.00 83 LEU A CA 1
ATOM 661 C C . LEU A 1 83 ? -14.087 -9.789 -10.535 1.00 94.00 83 LEU A C 1
ATOM 663 O O . LEU A 1 83 ? -13.665 -10.946 -10.560 1.00 94.00 83 LEU A O 1
ATOM 667 N N . LYS A 1 84 ? -15.301 -9.428 -10.986 1.00 92.94 84 LYS A N 1
ATOM 668 C CA . LYS A 1 84 ? -16.457 -10.271 -11.374 1.00 92.94 84 LYS A CA 1
ATOM 669 C C . LYS A 1 84 ? -17.445 -10.5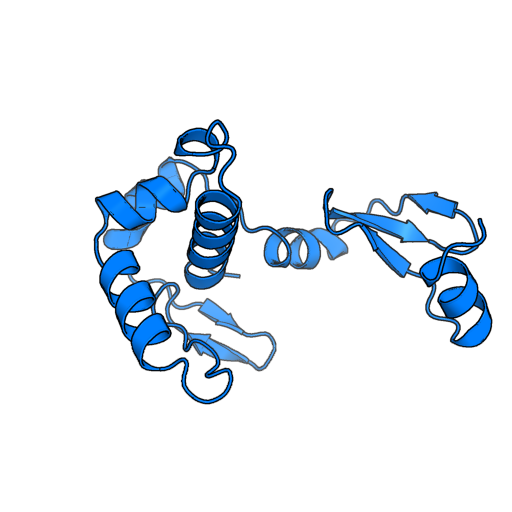32 -10.236 1.00 92.94 84 LYS A C 1
ATOM 671 O O . LYS A 1 84 ? -18.370 -9.748 -10.066 1.00 92.94 84 LYS A O 1
ATOM 676 N N . ASP A 1 85 ? -17.246 -11.597 -9.466 1.00 94.88 85 ASP A N 1
ATOM 677 C CA . ASP A 1 85 ? -18.180 -12.032 -8.419 1.00 94.88 85 ASP A CA 1
ATOM 678 C C . ASP A 1 85 ? -17.554 -11.922 -7.023 1.00 94.88 85 ASP A C 1
ATOM 680 O O . ASP A 1 85 ? -17.874 -12.688 -6.122 1.00 94.88 85 ASP A O 1
ATOM 684 N N . THR A 1 86 ? -16.645 -10.965 -6.809 1.00 96.44 86 THR A N 1
ATOM 685 C CA . THR A 1 86 ? -15.932 -10.792 -5.530 1.00 96.44 86 THR A CA 1
ATOM 686 C C . THR A 1 86 ? -16.657 -9.873 -4.549 1.00 96.44 86 THR A C 1
ATOM 688 O O . THR A 1 86 ? -16.103 -9.528 -3.507 1.00 96.44 86 THR A O 1
ATOM 691 N N . GLY A 1 87 ? -17.905 -9.490 -4.838 1.00 96.38 87 GLY A N 1
ATOM 692 C CA . GLY A 1 87 ? -18.696 -8.600 -3.984 1.00 96.38 87 GLY A CA 1
ATOM 693 C C . GLY A 1 87 ? -18.816 -9.093 -2.538 1.00 96.38 87 GLY A C 1
ATOM 694 O O . GLY A 1 87 ? -18.671 -8.303 -1.610 1.00 96.38 87 GLY A O 1
ATOM 695 N N . TYR A 1 88 ? -18.984 -10.403 -2.329 1.00 96.81 88 TYR A N 1
ATOM 696 C CA . TYR A 1 88 ? -19.056 -10.981 -0.983 1.00 96.81 88 TYR A CA 1
ATOM 697 C C . TYR A 1 88 ? -17.744 -10.812 -0.202 1.00 96.81 88 TYR A C 1
ATOM 699 O O . TYR A 1 88 ? -17.773 -10.498 0.985 1.00 96.81 88 TYR A O 1
ATOM 707 N N . ILE A 1 89 ? -16.593 -10.955 -0.869 1.00 96.56 89 ILE A N 1
ATOM 708 C CA . ILE A 1 89 ? -15.281 -10.724 -0.249 1.00 96.56 89 ILE A CA 1
ATOM 709 C C . ILE A 1 89 ? -15.133 -9.245 0.089 1.00 96.56 89 ILE A C 1
ATOM 711 O O . ILE A 1 89 ? -14.711 -8.921 1.194 1.00 96.56 89 ILE A O 1
ATOM 715 N N . ASN A 1 90 ? -15.526 -8.352 -0.822 1.00 97.12 90 ASN A N 1
ATOM 716 C CA . ASN A 1 90 ? -15.446 -6.912 -0.592 1.00 97.12 90 ASN A CA 1
ATOM 717 C C . ASN A 1 90 ? -16.256 -6.507 0.649 1.00 97.12 90 ASN A C 1
ATOM 719 O O . ASN A 1 90 ? -15.755 -5.740 1.465 1.00 97.12 90 ASN A O 1
ATOM 723 N N . VAL A 1 91 ? -17.457 -7.070 0.841 1.00 96.69 91 VAL A N 1
ATOM 724 C CA . VAL A 1 91 ? -18.270 -6.844 2.051 1.00 96.69 91 VAL A CA 1
ATOM 725 C C . VAL A 1 91 ? -17.549 -7.327 3.310 1.00 96.69 91 VAL A C 1
ATOM 727 O O . VAL A 1 91 ? -17.508 -6.597 4.296 1.00 96.69 91 VAL A O 1
ATOM 730 N N . VAL A 1 92 ? -16.954 -8.524 3.285 1.00 97.44 92 VAL A N 1
ATOM 731 C CA . VAL A 1 92 ? -16.216 -9.066 4.439 1.00 97.44 92 VAL A CA 1
ATOM 732 C C . VAL A 1 92 ? -15.003 -8.200 4.778 1.00 97.44 92 VAL A C 1
ATOM 734 O O . VAL A 1 92 ? -14.807 -7.873 5.945 1.00 97.44 92 VAL A O 1
ATOM 737 N N . VAL A 1 93 ? -14.211 -7.797 3.780 1.00 97.38 93 VAL A N 1
ATOM 738 C CA . VAL A 1 93 ? -13.052 -6.915 3.984 1.00 97.38 93 VAL A CA 1
ATOM 739 C C . VAL A 1 93 ? -13.499 -5.601 4.616 1.00 97.38 93 VAL A C 1
ATOM 741 O O . VAL A 1 93 ? -12.970 -5.235 5.659 1.00 97.38 93 VAL A O 1
ATOM 744 N N . GLN A 1 94 ? -14.506 -4.941 4.036 1.00 96.69 94 GLN A N 1
ATOM 745 C CA . GLN A 1 94 ? -15.035 -3.675 4.548 1.00 96.69 94 GLN A CA 1
ATOM 746 C C . GLN A 1 94 ? -15.521 -3.813 5.995 1.00 96.69 94 GLN A C 1
ATOM 748 O O . GLN A 1 94 ? -15.100 -3.049 6.860 1.00 96.69 94 GLN A O 1
ATOM 753 N N . ALA A 1 95 ? -16.331 -4.838 6.283 1.00 96.69 95 ALA A N 1
ATOM 754 C CA . ALA A 1 95 ? -16.862 -5.088 7.620 1.00 96.69 95 ALA A CA 1
ATOM 755 C C . ALA A 1 95 ? -15.755 -5.322 8.660 1.00 96.69 95 ALA A C 1
ATOM 757 O O . ALA A 1 95 ? -15.831 -4.787 9.765 1.00 96.69 95 ALA A O 1
ATOM 758 N N . LEU A 1 96 ? -14.712 -6.079 8.308 1.00 97.06 96 LEU A N 1
ATOM 759 C CA . LEU A 1 96 ? -13.565 -6.306 9.187 1.00 97.06 96 LEU A CA 1
ATOM 760 C C . LEU A 1 96 ? -12.763 -5.022 9.423 1.00 97.06 96 LEU A C 1
ATOM 762 O O . LEU A 1 96 ? -12.349 -4.758 10.548 1.00 97.06 96 LEU A O 1
ATOM 766 N N . THR A 1 97 ? -12.571 -4.197 8.392 1.00 95.75 97 THR A N 1
ATOM 767 C CA . THR A 1 97 ? -11.828 -2.932 8.514 1.00 95.75 97 THR A CA 1
ATOM 768 C C . THR A 1 97 ? -12.577 -1.832 9.262 1.00 95.75 97 THR A C 1
ATOM 770 O O . THR A 1 97 ? -11.962 -0.834 9.625 1.00 95.75 97 THR A O 1
ATOM 773 N N . CYS A 1 98 ? -13.878 -2.002 9.517 1.00 92.81 98 CYS A N 1
ATOM 774 C CA . CYS A 1 98 ? -14.646 -1.117 10.394 1.00 92.81 98 CYS A CA 1
ATOM 775 C C . CYS A 1 98 ? -14.411 -1.395 11.888 1.00 92.81 98 CYS A C 1
ATOM 777 O O . CYS A 1 98 ? -14.805 -0.584 12.722 1.00 92.81 98 CYS A O 1
ATOM 779 N N . VAL A 1 99 ? -13.805 -2.531 12.248 1.00 96.00 99 VAL A N 1
ATOM 780 C CA . VAL A 1 99 ? -13.476 -2.856 13.640 1.00 96.00 99 VAL A CA 1
ATOM 781 C C . VAL A 1 99 ? -12.113 -2.247 13.971 1.00 96.00 99 VAL A C 1
ATOM 783 O O . VAL A 1 99 ? -11.103 -2.728 13.463 1.00 96.00 99 VAL A O 1
ATOM 786 N N . ALA A 1 100 ? -12.091 -1.209 14.815 1.00 95.44 100 ALA A N 1
ATOM 787 C CA . ALA A 1 100 ? -10.901 -0.401 15.114 1.00 95.44 100 ALA A CA 1
ATOM 788 C C . ALA A 1 100 ? -9.670 -1.244 15.484 1.00 95.44 100 ALA A C 1
ATOM 790 O O . ALA A 1 100 ? -8.678 -1.206 14.766 1.00 95.44 100 ALA A O 1
ATOM 791 N N . ASP A 1 101 ? -9.769 -2.112 16.495 1.00 96.38 101 ASP A N 1
ATOM 792 C CA . ASP A 1 101 ? -8.634 -2.941 16.936 1.00 96.38 101 ASP A CA 1
ATOM 793 C C . ASP A 1 101 ? -8.091 -3.854 15.823 1.00 96.38 101 ASP A C 1
ATOM 795 O O . ASP A 1 101 ? -6.887 -4.084 15.704 1.00 96.38 101 ASP A O 1
ATOM 799 N N . PHE A 1 102 ? -8.984 -4.381 14.980 1.00 97.31 102 PHE A N 1
ATOM 800 C CA . PHE A 1 102 ? -8.604 -5.249 13.870 1.00 97.31 102 PHE A CA 1
ATOM 801 C C . PHE A 1 102 ? -7.929 -4.452 12.752 1.00 97.31 102 PHE A C 1
ATOM 803 O O . PHE A 1 102 ? -6.902 -4.867 12.216 1.00 97.31 102 PHE A O 1
ATOM 810 N N . ARG A 1 103 ? -8.488 -3.289 12.411 1.00 97.25 103 ARG A N 1
ATOM 811 C CA . ARG A 1 103 ? -7.897 -2.343 11.466 1.00 97.25 103 ARG A CA 1
ATOM 812 C C . ARG A 1 103 ? -6.509 -1.916 11.937 1.00 97.25 103 ARG A C 1
ATOM 814 O O . ARG A 1 103 ? -5.563 -2.044 11.167 1.00 97.25 103 ARG A O 1
ATOM 821 N N . ASP A 1 104 ? -6.384 -1.452 13.174 1.00 97.56 104 ASP A N 1
ATOM 822 C CA . ASP A 1 104 ? -5.154 -0.882 13.733 1.00 97.56 104 ASP A CA 1
ATOM 823 C C . ASP A 1 104 ? -4.036 -1.921 13.784 1.00 97.56 104 ASP A C 1
ATOM 825 O O . ASP A 1 104 ? -2.897 -1.640 13.400 1.00 97.56 104 ASP A O 1
ATOM 829 N N . PHE A 1 105 ? -4.389 -3.169 14.115 1.00 98.00 105 PHE A N 1
ATOM 830 C CA . PHE A 1 105 ? -3.476 -4.301 14.006 1.00 98.00 105 PHE A CA 1
ATOM 831 C C . PHE A 1 105 ? -2.880 -4.427 12.595 1.00 98.00 105 PHE A C 1
ATOM 833 O O . PHE A 1 105 ? -1.673 -4.607 12.456 1.00 98.00 105 PHE A O 1
ATOM 840 N N . PHE A 1 106 ? -3.700 -4.313 11.545 1.00 98.12 106 PHE A N 1
ATOM 841 C CA . PHE A 1 106 ? -3.266 -4.459 10.150 1.00 98.12 106 PHE A CA 1
ATOM 842 C C . PHE A 1 106 ? -2.705 -3.178 9.510 1.00 98.12 106 PHE A C 1
ATOM 844 O O . PHE A 1 106 ? -2.027 -3.263 8.478 1.00 98.12 106 PHE A O 1
ATOM 851 N N . ILE A 1 107 ? -2.937 -2.009 10.111 1.00 97.31 107 ILE A N 1
ATOM 852 C CA . ILE A 1 107 ? -2.331 -0.744 9.684 1.00 97.31 107 ILE A CA 1
ATOM 853 C C . ILE A 1 107 ? -0.840 -0.686 10.033 1.00 97.31 107 ILE A C 1
ATOM 855 O O . ILE A 1 107 ? -0.074 -0.118 9.257 1.00 97.31 107 ILE A O 1
ATOM 859 N N . LEU A 1 108 ? -0.416 -1.300 11.138 1.00 97.69 108 LEU A N 1
ATOM 860 C CA . LEU A 1 108 ? 0.981 -1.319 11.581 1.00 97.69 108 LEU A CA 1
ATOM 861 C C . LEU A 1 108 ? 1.656 -2.647 11.182 1.00 97.69 108 LEU A C 1
ATOM 863 O O . LEU A 1 108 ? 1.359 -3.687 11.778 1.00 97.69 108 LEU A O 1
ATOM 867 N N . PRO A 1 109 ? 2.543 -2.671 10.165 1.00 96.38 109 PRO A N 1
ATOM 868 C CA . PRO A 1 109 ? 3.184 -3.900 9.687 1.00 96.38 109 PRO A CA 1
ATOM 869 C C . PRO A 1 109 ? 3.943 -4.681 10.759 1.00 96.38 109 PRO A C 1
ATOM 871 O O . PRO A 1 109 ? 4.057 -5.904 10.677 1.00 96.38 109 PRO A O 1
ATOM 874 N N . GLU A 1 110 ? 4.451 -4.001 11.778 1.00 97.00 110 GLU A N 1
ATOM 875 C CA . GLU A 1 110 ? 5.203 -4.562 12.898 1.00 97.00 110 GLU A CA 1
ATOM 876 C C . GLU A 1 110 ? 4.398 -5.660 13.608 1.00 97.00 110 GLU A C 1
ATOM 878 O O . GLU A 1 110 ? 4.950 -6.709 13.954 1.00 97.00 110 GLU A O 1
ATOM 883 N N . ASN A 1 111 ? 3.078 -5.480 13.697 1.00 97.69 111 ASN A N 1
ATOM 884 C CA . ASN A 1 111 ? 2.151 -6.400 14.352 1.00 97.69 111 ASN A CA 1
ATOM 885 C C . ASN A 1 111 ? 2.019 -7.752 13.643 1.00 97.69 111 ASN A C 1
ATOM 887 O O . ASN A 1 111 ? 1.688 -8.750 14.284 1.00 97.69 111 ASN A O 1
ATOM 891 N N . TYR A 1 112 ? 2.281 -7.819 12.333 1.00 97.25 112 TYR A N 1
ATOM 892 C CA . TYR A 1 112 ? 2.058 -9.034 11.542 1.00 97.25 112 TYR A CA 1
ATOM 893 C C . TYR A 1 112 ? 3.202 -9.427 10.598 1.00 97.25 112 TYR A C 1
ATOM 895 O O . TYR A 1 112 ? 3.133 -10.467 9.940 1.00 97.25 112 TYR A O 1
ATOM 903 N N . SER A 1 113 ? 4.285 -8.656 10.547 1.00 95.56 113 SER A N 1
ATOM 904 C CA . SER A 1 113 ? 5.462 -8.903 9.697 1.00 95.56 113 SER A CA 1
ATOM 905 C C . SER A 1 113 ? 6.084 -10.293 9.888 1.00 95.56 113 SER A C 1
ATOM 907 O O . SER A 1 113 ? 6.627 -10.876 8.951 1.00 95.56 113 SER A O 1
ATOM 909 N N . HIS A 1 114 ? 5.965 -10.863 11.088 1.00 97.25 114 HIS A N 1
ATOM 910 C CA . HIS A 1 114 ? 6.486 -12.184 11.431 1.00 97.25 114 HIS A CA 1
ATOM 911 C C . HIS A 1 114 ? 5.647 -13.346 10.863 1.00 97.25 114 HIS A C 1
ATOM 913 O O . HIS A 1 114 ? 6.139 -14.476 10.770 1.00 97.25 114 HIS A O 1
ATOM 919 N N . PHE A 1 115 ? 4.398 -13.103 10.446 1.00 97.12 115 PHE A N 1
ATOM 920 C CA . PHE A 1 115 ? 3.578 -14.125 9.800 1.00 97.12 115 PHE A CA 1
ATOM 921 C C . PHE A 1 115 ? 4.031 -14.358 8.359 1.00 97.12 115 PHE A C 1
ATOM 923 O O . PHE A 1 115 ? 4.022 -13.462 7.521 1.00 97.12 115 PHE A O 1
ATOM 930 N N . LYS A 1 116 ? 4.337 -15.612 8.020 1.00 95.56 116 LYS A N 1
ATOM 931 C CA . LYS A 1 116 ? 4.769 -15.994 6.663 1.00 95.56 116 LYS A CA 1
ATOM 932 C C . LYS A 1 116 ? 3.628 -16.098 5.647 1.00 95.56 116 LYS A C 1
ATOM 934 O O . LYS A 1 116 ? 3.886 -16.296 4.464 1.00 95.56 116 LYS A O 1
ATOM 939 N N . SER A 1 117 ? 2.376 -16.031 6.099 1.00 97.88 117 SER A N 1
ATOM 940 C CA . SER A 1 117 ? 1.208 -16.202 5.236 1.00 97.88 117 SER A CA 1
ATOM 941 C C . SER A 1 117 ? 1.079 -15.024 4.265 1.00 97.88 117 SER A C 1
ATOM 943 O O . SER A 1 117 ? 0.901 -13.892 4.722 1.00 97.88 117 SER A O 1
ATOM 945 N N . PRO A 1 118 ? 1.083 -15.262 2.938 1.00 96.62 118 PRO A N 1
ATOM 946 C CA . PRO A 1 118 ? 0.863 -14.200 1.963 1.00 96.62 118 PRO A CA 1
ATOM 947 C C . PRO A 1 118 ? -0.484 -13.505 2.159 1.00 96.62 118 PRO A C 1
ATOM 949 O O . PRO A 1 118 ? -0.584 -12.309 1.928 1.00 96.62 118 PRO A O 1
ATOM 952 N N . LEU A 1 1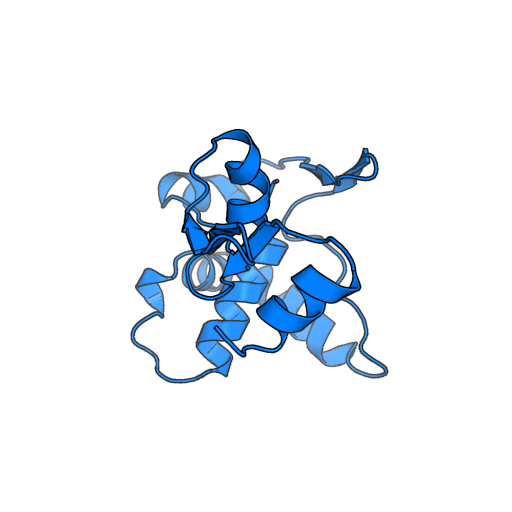19 ? -1.506 -14.229 2.627 1.00 97.44 119 LEU A N 1
ATOM 953 C CA . LEU A 1 119 ? -2.816 -13.648 2.902 1.00 97.44 119 LEU A CA 1
ATOM 954 C C . LEU A 1 119 ? -2.732 -12.555 3.972 1.00 97.44 119 LEU A C 1
ATOM 956 O O . LEU A 1 119 ? -3.289 -11.485 3.775 1.00 97.44 119 LEU A O 1
ATOM 960 N N . VAL A 1 120 ? -2.005 -12.803 5.065 1.00 98.00 120 VAL A N 1
ATOM 961 C CA . VAL A 1 120 ? -1.841 -11.836 6.166 1.00 98.00 120 VAL A CA 1
ATOM 962 C C . VAL A 1 120 ? -1.106 -10.591 5.667 1.00 98.00 120 VAL A C 1
ATOM 964 O O . VAL A 1 120 ? -1.568 -9.475 5.889 1.00 98.00 120 VAL A O 1
ATOM 967 N N . GLN A 1 121 ? -0.020 -10.785 4.911 1.00 97.06 121 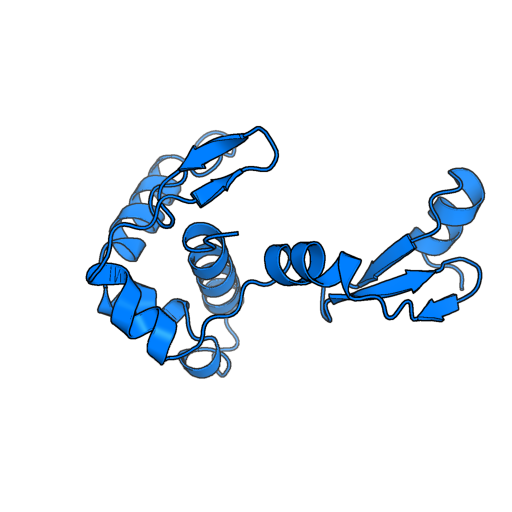GLN A N 1
ATOM 968 C CA . GLN A 1 121 ? 0.760 -9.683 4.342 1.00 97.06 121 GLN A CA 1
ATOM 969 C C . GLN A 1 121 ? -0.067 -8.846 3.352 1.00 97.06 121 GLN A C 1
ATOM 971 O O . GLN A 1 121 ? -0.129 -7.623 3.464 1.00 97.06 121 GLN A O 1
ATOM 976 N N . ARG A 1 122 ? -0.767 -9.496 2.411 1.00 97.12 122 ARG A N 1
ATOM 977 C CA . ARG A 1 122 ? -1.598 -8.812 1.404 1.00 97.12 122 ARG A CA 1
ATOM 978 C C . ARG A 1 122 ? -2.831 -8.153 2.003 1.00 97.12 122 ARG A C 1
ATOM 980 O O . ARG A 1 122 ? -3.239 -7.102 1.519 1.00 97.12 122 ARG A O 1
ATOM 987 N N . PHE A 1 123 ? -3.411 -8.742 3.044 1.00 98.06 123 PHE A N 1
ATOM 988 C CA . PHE A 1 123 ? -4.517 -8.124 3.760 1.00 98.06 123 PHE A CA 1
ATOM 989 C C . PHE A 1 123 ? -4.054 -6.831 4.439 1.00 98.06 123 PHE A C 1
ATOM 991 O O . PHE A 1 123 ? -4.657 -5.790 4.210 1.00 98.06 123 PHE A O 1
ATOM 998 N N . GLY A 1 124 ? -2.930 -6.851 5.160 1.00 97.75 124 GLY A N 1
ATOM 999 C CA . GLY A 1 124 ? -2.363 -5.640 5.760 1.00 97.75 124 GLY A CA 1
ATOM 1000 C C . GLY A 1 124 ? -1.985 -4.556 4.742 1.00 97.75 124 GLY A C 1
ATOM 1001 O O . GLY A 1 124 ? -2.251 -3.376 4.957 1.00 97.75 124 GLY A O 1
ATOM 1002 N N . GLU A 1 125 ? -1.428 -4.929 3.585 1.00 97.06 125 GLU A N 1
ATOM 1003 C CA . GLU A 1 125 ? -1.218 -3.994 2.466 1.00 97.06 125 GLU A CA 1
ATOM 1004 C C . GLU A 1 125 ? -2.530 -3.367 1.966 1.00 97.06 125 GLU A C 1
ATOM 1006 O O . GLU A 1 125 ? -2.574 -2.165 1.699 1.00 97.06 125 GLU A O 1
ATOM 1011 N N . LEU A 1 126 ? -3.597 -4.162 1.836 1.00 97.31 126 LEU A N 1
ATOM 1012 C CA . LEU A 1 126 ? -4.908 -3.679 1.406 1.00 97.31 126 LEU A CA 1
ATOM 1013 C C . LEU A 1 126 ? -5.513 -2.716 2.430 1.00 97.31 126 LEU A C 1
ATOM 1015 O O . LEU A 1 126 ? -5.956 -1.640 2.037 1.00 97.31 126 LEU A O 1
ATOM 1019 N N . VAL A 1 127 ? -5.490 -3.059 3.723 1.00 97.56 127 VAL A N 1
ATOM 1020 C CA . VAL A 1 127 ? -6.006 -2.191 4.795 1.00 97.56 127 VAL A CA 1
ATOM 1021 C C . VAL A 1 127 ? -5.292 -0.840 4.781 1.00 97.56 127 VAL A C 1
ATOM 1023 O O . VAL A 1 127 ? -5.949 0.198 4.750 1.00 97.56 127 VAL A O 1
ATOM 1026 N N . ARG A 1 128 ? -3.956 -0.830 4.695 1.00 97.19 128 ARG A N 1
ATOM 1027 C CA . ARG A 1 128 ? -3.172 0.416 4.621 1.00 97.19 128 ARG A CA 1
ATOM 1028 C C . ARG A 1 128 ? -3.514 1.258 3.393 1.00 97.19 128 ARG A C 1
ATOM 1030 O O . ARG A 1 128 ? -3.560 2.478 3.494 1.00 97.19 128 ARG A O 1
ATOM 1037 N N . LYS A 1 129 ? -3.803 0.632 2.247 1.00 96.12 129 LYS A N 1
ATOM 1038 C CA . LYS A 1 129 ? -4.266 1.339 1.041 1.00 96.12 129 LYS A CA 1
ATOM 1039 C C . LYS A 1 129 ? -5.679 1.892 1.183 1.00 96.12 129 LYS A C 1
ATOM 1041 O O . LYS A 1 129 ? -5.925 3.007 0.745 1.00 96.12 129 LYS A O 1
ATOM 1046 N N . MET A 1 130 ? -6.589 1.147 1.808 1.00 95.62 130 MET A N 1
ATOM 1047 C CA . MET A 1 130 ? -7.954 1.616 2.064 1.00 95.62 130 MET A CA 1
ATOM 1048 C C . MET A 1 130 ? -7.974 2.838 2.984 1.00 95.62 130 MET A C 1
ATOM 1050 O O . MET A 1 130 ? -8.788 3.736 2.789 1.00 95.62 130 MET A O 1
ATOM 1054 N N . TRP A 1 131 ? -7.072 2.877 3.964 1.00 95.00 131 TRP A N 1
ATOM 1055 C CA . TRP A 1 131 ? -6.962 3.948 4.954 1.00 95.00 131 TRP A CA 1
ATOM 1056 C C . TRP A 1 131 ? -5.942 5.032 4.587 1.00 95.00 131 TRP A C 1
ATOM 1058 O O . TRP A 1 131 ? -5.698 5.933 5.387 1.00 95.00 131 TRP A O 1
ATOM 1068 N N . ASN A 1 132 ? -5.363 4.986 3.384 1.00 93.81 132 ASN A N 1
ATOM 1069 C CA . ASN A 1 132 ? -4.419 5.997 2.920 1.00 93.81 132 ASN A CA 1
ATOM 1070 C C . ASN A 1 132 ? -5.132 7.351 2.719 1.00 93.81 132 ASN A C 1
ATOM 1072 O O . ASN A 1 132 ? -6.054 7.441 1.899 1.00 93.81 132 ASN A O 1
ATOM 1076 N N . PRO A 1 133 ? -4.725 8.415 3.435 1.00 88.06 133 PRO A N 1
ATOM 1077 C CA . PRO A 1 133 ? -5.347 9.727 3.319 1.00 88.06 133 PRO A CA 1
ATOM 1078 C C . PRO A 1 133 ? -4.802 10.572 2.160 1.00 88.06 133 PRO A C 1
ATOM 1080 O O . PRO A 1 133 ? -5.161 11.752 2.075 1.00 88.06 133 PRO A O 1
ATOM 1083 N N . THR A 1 134 ? -3.912 10.009 1.348 1.00 73.56 134 THR A N 1
ATOM 1084 C CA . THR A 1 134 ? -3.105 10.711 0.345 1.00 73.56 134 THR A CA 1
ATOM 1085 C C . THR A 1 134 ? -3.498 10.320 -1.067 1.00 73.56 134 THR A C 1
ATOM 1087 O O . THR A 1 134 ? -3.763 9.116 -1.287 1.00 73.56 134 THR A O 1
#

pLDDT: mean 94.2, std 4.34, range [64.12, 98.12]

Radius of gyration: 17.61 Å; chains: 1; bounding box: 40×32×45 Å

Organism: NCBI:txid464990

Secondary structure (DSSP, 8-state):
--SHHHHHHHHH---EEEETTTTEEEETTTTEEE--GGGHHHHHHHS----HHHHHTTTTS---EE-TTS-EE-TT-PPPP--SS-HHHHH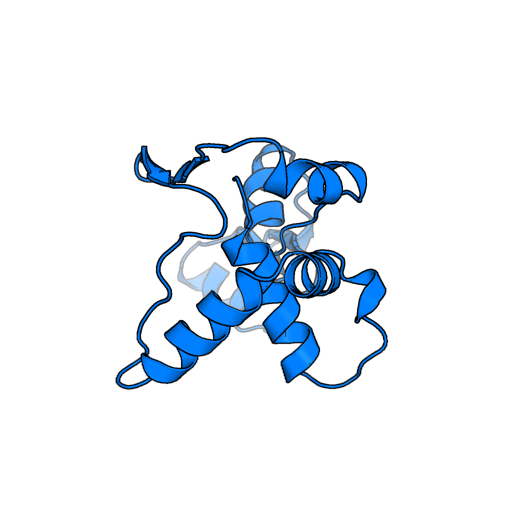HHHHHHTSHHHHHHHHSGGGTTT---HHHHHHHHHHHHHT---

InterPro domains:
  IPR001394 Peptidase C19, ubiquitin carboxyl-terminal hydrolase [PF00443] (78-131)
  IPR001607 Zinc finger, UBP-type [PF02148] (3-38)
  IPR013083 Zinc finger, RING/FYVE/PHD-type [G3DSA:3.30.40.10] (1-46)
  IPR028889 Ubiquitin specific protease UPS, catalytic domain [PS50235] (78-134)
  IPR038765 Papain-like cysteine peptidase superfamily [SSF54001] (73-133)